Protein AF-A0AAV2YYG0-F1 (afdb_monomer_lite)

Structure (mmCIF, N/CA/C/O backbone):
data_AF-A0AAV2YYG0-F1
#
_entry.id   AF-A0AAV2YYG0-F1
#
loop_
_atom_site.group_PDB
_atom_site.id
_atom_site.type_symbol
_atom_site.label_atom_id
_atom_site.label_alt_id
_atom_site.label_comp_id
_atom_site.label_asym_id
_atom_site.label_entity_id
_atom_site.label_seq_id
_atom_site.pdbx_PDB_ins_code
_atom_site.Cartn_x
_atom_site.Cartn_y
_atom_site.Cartn_z
_atom_site.occupancy
_atom_site.B_iso_or_equiv
_atom_site.auth_seq_id
_atom_site.auth_comp_id
_atom_site.auth_asym_id
_atom_site.auth_atom_id
_atom_site.pdbx_PDB_model_num
ATOM 1 N N . MET A 1 1 ? -4.141 29.977 10.632 1.00 43.47 1 MET A N 1
ATOM 2 C CA . MET A 1 1 ? -4.059 28.911 9.606 1.00 43.47 1 MET A CA 1
ATOM 3 C C . MET A 1 1 ? -2.610 28.453 9.453 1.00 43.47 1 MET A C 1
ATOM 5 O O . MET A 1 1 ? -1.896 28.924 8.577 1.00 43.47 1 MET A O 1
ATOM 9 N N . GLY A 1 2 ? -2.137 27.588 10.354 1.00 48.22 2 GLY A N 1
ATOM 10 C CA . GLY A 1 2 ? -0.777 27.047 10.293 1.00 48.22 2 GLY A CA 1
ATOM 11 C C . GLY A 1 2 ? -0.731 25.878 9.317 1.00 48.22 2 GLY A C 1
ATOM 12 O O . GLY A 1 2 ? -1.416 24.880 9.524 1.00 48.22 2 GLY A O 1
ATOM 13 N N . ARG A 1 3 ? 0.035 26.005 8.230 1.00 55.78 3 ARG A N 1
ATOM 14 C CA . ARG A 1 3 ? 0.268 24.917 7.268 1.00 55.78 3 ARG A CA 1
ATOM 15 C C . ARG A 1 3 ? 1.076 23.833 7.979 1.00 55.78 3 ARG A C 1
ATOM 17 O O . ARG A 1 3 ? 2.297 23.921 8.055 1.00 55.78 3 ARG A O 1
ATOM 24 N N . GLY A 1 4 ? 0.350 22.864 8.538 1.00 51.72 4 GLY A N 1
ATOM 25 C CA . GLY A 1 4 ? 0.880 21.718 9.264 1.00 51.72 4 GLY A CA 1
ATOM 26 C C . GLY A 1 4 ? 2.037 21.062 8.523 1.00 51.72 4 GLY A C 1
ATOM 27 O O . GLY A 1 4 ? 2.060 21.004 7.289 1.00 51.72 4 GLY A O 1
ATOM 28 N N . ARG A 1 5 ? 3.013 20.608 9.310 1.00 52.47 5 ARG A N 1
ATOM 29 C CA . ARG A 1 5 ? 4.212 19.905 8.864 1.00 52.47 5 ARG A CA 1
ATOM 30 C C . ARG A 1 5 ? 3.794 18.783 7.915 1.00 52.47 5 ARG A C 1
ATOM 32 O O . ARG A 1 5 ? 3.252 17.772 8.345 1.00 52.47 5 ARG A O 1
ATOM 39 N N . ARG A 1 6 ? 3.993 18.996 6.609 1.00 52.72 6 ARG A N 1
ATOM 40 C CA . ARG A 1 6 ? 3.787 17.954 5.604 1.00 52.72 6 ARG A CA 1
ATOM 41 C C . ARG A 1 6 ? 4.731 16.827 5.985 1.00 52.72 6 ARG A C 1
ATOM 43 O O . ARG A 1 6 ? 5.940 17.045 6.002 1.00 52.72 6 ARG A O 1
ATOM 50 N N . HIS A 1 7 ? 4.184 15.673 6.351 1.00 56.59 7 HIS A N 1
ATOM 51 C CA . HIS A 1 7 ? 4.990 14.477 6.506 1.00 56.59 7 HIS A CA 1
ATOM 52 C C . HIS A 1 7 ? 5.663 14.268 5.147 1.00 56.59 7 HIS A C 1
ATOM 54 O O . HIS A 1 7 ? 4.989 14.047 4.140 1.00 56.59 7 HIS A O 1
ATOM 60 N N . ILE A 1 8 ? 6.978 14.479 5.081 1.00 55.53 8 ILE A N 1
ATOM 61 C CA . ILE A 1 8 ? 7.771 14.117 3.910 1.00 55.53 8 ILE A CA 1
ATOM 62 C C . ILE A 1 8 ? 7.886 12.604 4.017 1.00 55.53 8 ILE A C 1
ATOM 64 O O . ILE A 1 8 ? 8.856 12.085 4.558 1.00 55.53 8 ILE A O 1
ATOM 68 N N . THR A 1 9 ? 6.817 11.907 3.636 1.00 61.50 9 THR A N 1
ATOM 69 C CA . THR A 1 9 ? 6.763 10.452 3.671 1.00 61.50 9 THR A CA 1
ATOM 70 C C . THR A 1 9 ? 7.738 9.977 2.614 1.00 61.50 9 THR A C 1
ATOM 72 O O . THR A 1 9 ? 7.473 10.087 1.414 1.00 61.50 9 THR A O 1
ATOM 75 N N . LYS A 1 10 ? 8.921 9.534 3.045 1.00 70.38 10 LYS A N 1
ATOM 76 C CA . LYS A 1 10 ? 9.876 8.938 2.118 1.00 70.38 10 LYS A CA 1
ATOM 77 C C . LYS A 1 10 ? 9.233 7.661 1.569 1.00 70.38 10 LYS A C 1
ATOM 79 O O . LYS A 1 10 ? 8.443 7.029 2.271 1.00 70.38 10 LYS A O 1
ATOM 84 N N . PRO A 1 11 ? 9.579 7.224 0.350 1.00 68.69 11 PRO A N 1
ATOM 85 C CA . PRO A 1 11 ? 9.052 5.972 -0.202 1.00 68.69 11 PRO A CA 1
ATOM 86 C C . PRO A 1 11 ? 9.303 4.767 0.726 1.00 68.69 11 PRO A C 1
ATOM 88 O O . PRO A 1 11 ? 8.479 3.863 0.808 1.00 68.69 11 PR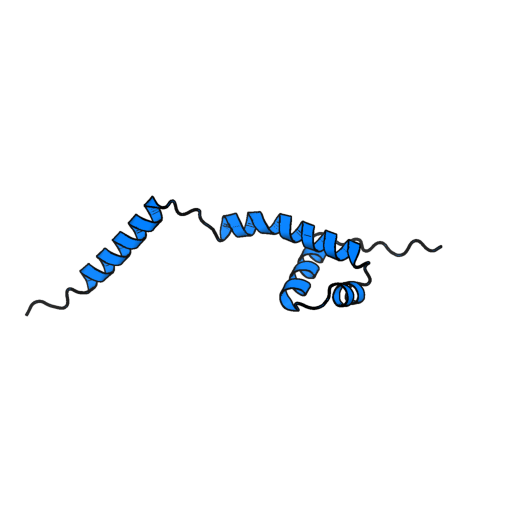O A O 1
ATOM 91 N N . LYS A 1 12 ? 10.389 4.799 1.511 1.00 78.25 12 LYS A N 1
ATOM 92 C CA . LYS A 1 12 ? 10.670 3.810 2.562 1.00 78.25 12 LYS A CA 1
ATOM 93 C C . LYS A 1 12 ? 9.628 3.811 3.689 1.00 78.25 12 LYS A C 1
ATOM 95 O O . LYS A 1 12 ? 9.234 2.748 4.154 1.00 78.25 12 LYS A O 1
ATOM 100 N N . ASP A 1 13 ? 9.175 4.987 4.106 1.00 82.56 13 ASP A N 1
ATOM 101 C CA . ASP A 1 13 ? 8.162 5.119 5.154 1.00 82.56 13 ASP A CA 1
ATOM 102 C C . ASP A 1 13 ? 6.810 4.628 4.631 1.00 82.56 13 ASP A C 1
ATOM 104 O O . ASP A 1 13 ? 6.109 3.905 5.329 1.00 82.56 13 ASP A O 1
ATOM 108 N N . ALA A 1 14 ? 6.488 4.920 3.366 1.00 83.75 14 ALA A N 1
ATOM 109 C CA . ALA A 1 14 ? 5.271 4.430 2.725 1.00 83.75 14 ALA A CA 1
ATOM 110 C C . ALA A 1 14 ? 5.206 2.896 2.654 1.00 83.75 14 ALA A C 1
ATOM 112 O O . ALA A 1 14 ? 4.148 2.304 2.868 1.00 83.75 14 ALA A O 1
ATOM 113 N N . PHE A 1 15 ? 6.350 2.248 2.428 1.00 82.81 15 PHE A N 1
ATOM 114 C CA . PHE A 1 15 ? 6.444 0.795 2.481 1.00 82.81 15 PHE A CA 1
ATOM 115 C C . PHE A 1 15 ? 6.184 0.243 3.887 1.00 82.81 15 PHE A C 1
ATOM 117 O O . PHE A 1 15 ? 5.396 -0.684 4.047 1.00 82.81 15 PHE A O 1
ATOM 124 N N . LEU A 1 16 ? 6.793 0.833 4.920 1.00 83.81 16 LEU A N 1
ATOM 125 C CA . LEU A 1 16 ? 6.576 0.416 6.311 1.00 83.81 16 LEU A CA 1
ATOM 126 C C . LEU A 1 16 ? 5.123 0.615 6.754 1.00 83.81 16 LEU A C 1
ATOM 128 O O . LEU A 1 16 ? 4.568 -0.223 7.465 1.00 83.81 16 LEU A O 1
ATOM 132 N N . MET A 1 17 ? 4.495 1.697 6.302 1.00 84.69 17 MET A N 1
ATOM 133 C CA . MET A 1 17 ? 3.077 1.956 6.523 1.00 84.69 17 MET A CA 1
ATOM 134 C C . MET A 1 17 ? 2.206 0.866 5.893 1.00 84.69 17 MET A C 1
ATOM 136 O O . MET A 1 17 ? 1.362 0.302 6.583 1.00 84.69 17 MET A O 1
ATOM 140 N N . MET A 1 18 ? 2.460 0.503 4.631 1.00 86.69 18 MET A N 1
ATOM 141 C CA . MET A 1 18 ? 1.759 -0.594 3.952 1.00 86.69 18 MET A CA 1
ATOM 142 C C . MET A 1 18 ? 1.957 -1.939 4.673 1.00 86.69 18 MET A C 1
ATOM 144 O O . MET A 1 18 ? 0.984 -2.647 4.926 1.00 86.69 18 MET A O 1
ATOM 148 N N . LEU A 1 19 ? 3.183 -2.255 5.102 1.00 84.25 19 LEU A N 1
ATOM 149 C CA . LEU A 1 19 ? 3.466 -3.467 5.880 1.00 84.25 19 LEU A CA 1
ATOM 150 C C . LEU A 1 19 ? 2.735 -3.495 7.228 1.00 84.25 19 LEU A C 1
ATOM 152 O O . LEU A 1 19 ? 2.300 -4.555 7.669 1.00 84.25 19 LEU A O 1
ATOM 156 N N . THR A 1 20 ? 2.592 -2.344 7.885 1.00 84.12 20 THR A N 1
ATOM 157 C CA . THR A 1 20 ? 1.886 -2.244 9.171 1.00 84.12 20 THR A CA 1
ATOM 158 C C . THR A 1 20 ? 0.396 -2.535 9.002 1.00 84.12 20 THR A C 1
ATOM 160 O O . THR A 1 20 ? -0.159 -3.283 9.805 1.00 84.12 20 THR A O 1
ATOM 163 N N . VAL A 1 21 ? -0.222 -2.027 7.927 1.00 85.19 21 VAL A N 1
ATOM 164 C CA . VAL A 1 21 ? -1.622 -2.334 7.572 1.00 85.19 21 VAL A CA 1
ATOM 165 C C . VAL A 1 21 ? -1.800 -3.824 7.309 1.00 85.19 21 VAL A C 1
ATOM 167 O O . VAL A 1 21 ? -2.690 -4.448 7.882 1.00 85.19 21 VAL A O 1
ATOM 170 N N . LEU A 1 22 ? -0.920 -4.416 6.496 1.00 82.00 22 LEU A N 1
ATOM 171 C CA . LEU A 1 22 ? -0.977 -5.847 6.183 1.00 82.00 22 LEU A CA 1
ATOM 172 C C . LEU A 1 22 ? -0.769 -6.730 7.418 1.00 82.00 22 LEU A C 1
ATOM 174 O O . LEU A 1 22 ? -1.349 -7.808 7.508 1.00 82.00 22 LEU A O 1
ATOM 178 N N . LYS A 1 23 ? 0.059 -6.294 8.372 1.00 85.69 23 LYS A N 1
ATOM 179 C CA . LYS A 1 23 ? 0.340 -7.061 9.588 1.00 85.69 23 LYS A CA 1
ATOM 180 C C . LYS A 1 23 ? -0.811 -7.010 10.595 1.00 85.69 23 LYS A C 1
ATOM 182 O O . LYS A 1 23 ? -1.062 -8.013 11.256 1.00 85.69 23 LYS A O 1
ATOM 187 N N . HIS A 1 24 ? -1.454 -5.854 10.758 1.00 77.50 24 HIS A N 1
ATOM 188 C CA . HIS A 1 24 ? -2.400 -5.624 11.852 1.00 77.50 24 HIS A CA 1
ATOM 189 C C . HIS A 1 24 ? -3.878 -5.592 11.441 1.00 77.50 24 HIS A C 1
ATOM 191 O O . HIS A 1 24 ? -4.703 -5.612 12.345 1.00 77.50 24 HIS A O 1
ATOM 197 N N . TYR A 1 25 ? -4.216 -5.617 10.141 1.00 70.50 25 TYR A N 1
ATOM 198 C CA . TYR A 1 25 ? -5.593 -5.683 9.604 1.00 70.50 25 TYR A CA 1
ATOM 199 C C . TYR A 1 25 ? -6.631 -4.914 10.448 1.00 70.50 25 TYR A C 1
ATOM 201 O O . TYR A 1 25 ? -7.718 -5.400 10.758 1.00 70.50 25 TYR A O 1
ATOM 209 N N . ASP A 1 26 ? -6.265 -3.697 10.840 1.00 78.31 26 ASP A N 1
ATOM 210 C CA . ASP A 1 26 ? -7.090 -2.796 11.633 1.00 78.31 26 ASP A CA 1
ATOM 211 C C . ASP A 1 26 ? -7.789 -1.782 10.710 1.00 78.31 26 ASP A C 1
ATOM 213 O O . ASP A 1 26 ? -7.529 -1.702 9.505 1.00 78.31 26 ASP A O 1
ATOM 217 N N . THR A 1 27 ? -8.698 -0.977 11.262 1.00 81.94 27 THR A N 1
ATOM 218 C CA . THR A 1 27 ? -9.374 0.061 10.479 1.00 81.94 27 THR A CA 1
ATOM 219 C C . THR A 1 27 ? -8.386 1.109 9.968 1.00 81.94 27 THR A C 1
ATOM 221 O O . THR A 1 27 ? -7.459 1.535 10.664 1.00 81.94 27 THR A O 1
ATOM 224 N N . TRP A 1 28 ? -8.626 1.592 8.747 1.00 80.12 28 TRP A N 1
ATOM 225 C CA . TRP A 1 28 ? -7.824 2.649 8.127 1.00 80.12 28 TRP A CA 1
ATOM 226 C C . TRP A 1 28 ? -7.724 3.905 9.000 1.00 80.12 28 TRP A C 1
ATOM 228 O O . TRP A 1 28 ? -6.691 4.565 9.000 1.00 80.12 28 TRP A O 1
ATOM 238 N N . GLU A 1 29 ? -8.771 4.223 9.765 1.00 79.38 29 GLU A N 1
ATOM 239 C CA . GLU A 1 29 ? -8.814 5.366 10.683 1.00 79.38 29 GLU A CA 1
ATOM 240 C C . GLU A 1 29 ? -7.872 5.211 11.882 1.00 79.38 29 GLU A C 1
ATOM 242 O O . GLU A 1 29 ? -7.249 6.192 12.294 1.00 79.38 29 GLU A O 1
ATOM 247 N N . LYS A 1 30 ? -7.717 3.991 12.411 1.00 83.38 30 LYS A N 1
ATOM 248 C CA . LYS A 1 30 ? -6.789 3.701 13.511 1.00 83.38 30 LYS A CA 1
ATOM 249 C C . LYS A 1 30 ? -5.350 3.901 13.045 1.00 83.38 30 LYS A C 1
ATOM 251 O O . LYS A 1 30 ? -4.618 4.695 13.626 1.00 83.38 30 LYS A O 1
ATOM 256 N N . HIS A 1 31 ? -5.002 3.312 11.902 1.00 79.38 31 HIS A N 1
ATOM 257 C CA . HIS A 1 31 ? -3.692 3.514 11.287 1.00 79.38 31 HIS A CA 1
ATOM 258 C C . HIS A 1 31 ? -3.448 4.974 10.876 1.00 79.38 31 HIS A C 1
ATOM 260 O O . HIS A 1 31 ? -2.371 5.516 11.110 1.00 79.38 31 HIS A O 1
ATOM 266 N N . ALA A 1 32 ? -4.441 5.658 10.307 1.00 81.12 32 ALA A N 1
ATOM 267 C CA . ALA A 1 32 ? -4.319 7.072 9.959 1.00 81.12 32 ALA A CA 1
ATOM 268 C C . ALA A 1 32 ? -4.086 7.956 11.197 1.00 81.12 32 ALA A C 1
ATOM 270 O O . ALA A 1 32 ? -3.300 8.905 11.123 1.00 81.12 32 ALA A O 1
ATOM 271 N N . SER A 1 33 ? -4.707 7.613 12.330 1.00 82.00 33 SER A N 1
ATOM 272 C CA . SER A 1 33 ? -4.491 8.278 13.620 1.00 82.00 33 SER A CA 1
ATOM 273 C C . SER A 1 33 ? -3.073 8.048 14.144 1.00 82.00 33 SER A C 1
ATOM 275 O O . SER A 1 33 ? -2.401 9.020 14.493 1.00 82.00 33 SER A O 1
ATOM 277 N N . ASP A 1 34 ? -2.573 6.808 14.098 1.00 80.25 34 ASP A N 1
ATOM 278 C CA . ASP A 1 34 ? -1.205 6.459 14.518 1.00 80.25 34 ASP A CA 1
ATOM 279 C C . ASP A 1 34 ? -0.144 7.236 13.724 1.00 80.25 34 ASP A C 1
ATOM 281 O O . ASP A 1 34 ? 0.857 7.707 14.265 1.00 80.25 34 ASP A O 1
ATOM 285 N N . PHE A 1 35 ? -0.388 7.429 12.427 1.00 76.50 35 PHE A N 1
ATOM 286 C CA . PHE A 1 35 ? 0.509 8.162 11.540 1.00 76.50 35 PHE A CA 1
ATOM 287 C C . PHE A 1 35 ? 0.208 9.665 11.452 1.00 76.50 35 PHE A C 1
ATOM 289 O O . PHE A 1 35 ? 0.883 10.379 10.705 1.00 76.50 35 PHE A O 1
ATOM 296 N N . SER A 1 36 ? -0.784 10.165 12.199 1.00 80.56 36 SER A N 1
ATOM 297 C CA . SER A 1 36 ? -1.240 11.563 12.148 1.00 80.56 36 SER A CA 1
ATOM 298 C C . SER A 1 36 ? -1.503 12.060 10.713 1.00 80.56 36 SER A C 1
ATOM 300 O O . SER A 1 36 ? -1.195 13.203 10.358 1.00 80.56 36 SER A O 1
ATOM 302 N N . MET A 1 37 ? -2.053 11.194 9.856 1.00 78.62 37 MET A N 1
ATOM 303 C CA . MET A 1 37 ? -2.400 11.497 8.465 1.00 78.62 37 MET A CA 1
ATOM 304 C C . MET A 1 37 ? -3.911 11.495 8.266 1.00 78.62 37 MET A C 1
ATOM 306 O O . MET A 1 37 ? -4.667 10.907 9.030 1.00 78.62 37 MET A O 1
ATOM 310 N N . ARG A 1 38 ? -4.375 12.132 7.186 1.00 83.00 38 ARG A N 1
ATOM 311 C CA . ARG A 1 38 ? -5.767 11.946 6.761 1.00 83.00 38 ARG A CA 1
ATOM 312 C C . ARG A 1 38 ? -5.938 10.534 6.215 1.00 83.00 38 ARG A C 1
ATOM 314 O O . ARG A 1 38 ? -5.140 10.121 5.371 1.00 83.00 38 ARG A O 1
ATOM 321 N N . THR A 1 39 ? -7.024 9.870 6.598 1.00 83.50 39 THR A N 1
ATOM 322 C CA . THR A 1 39 ? -7.393 8.525 6.129 1.00 83.50 39 THR A CA 1
ATOM 323 C C . THR A 1 39 ? -7.353 8.418 4.605 1.00 83.50 39 THR A C 1
ATOM 325 O O . THR A 1 39 ? -6.702 7.532 4.064 1.00 83.50 39 THR A O 1
ATOM 328 N N . SER A 1 40 ? -7.908 9.407 3.896 1.00 83.31 40 SER A N 1
ATOM 329 C CA . SER A 1 40 ? -7.923 9.431 2.425 1.00 83.31 40 SER A CA 1
ATOM 330 C C . SER A 1 40 ? -6.543 9.576 1.773 1.00 83.31 40 SER A C 1
ATOM 332 O O . SER A 1 40 ? -6.340 9.143 0.640 1.00 83.31 40 SER A O 1
ATOM 334 N N . THR A 1 41 ? -5.575 10.195 2.453 1.00 82.94 41 THR A N 1
ATOM 335 C CA . THR A 1 41 ? -4.189 10.268 1.966 1.00 82.94 41 THR A CA 1
ATOM 336 C C . THR A 1 41 ? -3.465 8.951 2.221 1.00 82.94 41 THR A C 1
ATOM 338 O O . THR A 1 41 ? -2.698 8.506 1.371 1.00 82.94 41 THR A O 1
ATOM 341 N N . PHE A 1 42 ? -3.714 8.342 3.380 1.00 82.62 42 PHE A N 1
ATOM 342 C CA . PHE A 1 42 ? -3.115 7.077 3.784 1.00 82.62 42 PHE A CA 1
ATOM 343 C C . PHE A 1 42 ? -3.544 5.934 2.861 1.00 82.62 42 PHE A C 1
ATOM 345 O O . PHE A 1 42 ? -2.692 5.235 2.322 1.00 82.62 42 PHE A O 1
ATOM 352 N N . GLU A 1 43 ? -4.840 5.828 2.576 1.00 86.12 43 GLU A N 1
ATOM 353 C CA . GLU A 1 43 ? -5.389 4.844 1.642 1.00 86.12 43 GLU A CA 1
ATOM 354 C C . GLU A 1 43 ? -4.764 4.975 0.245 1.00 86.12 43 GLU A C 1
ATOM 356 O O . GLU A 1 43 ? -4.253 4.004 -0.306 1.00 86.12 43 GLU A O 1
ATOM 361 N N . LYS A 1 44 ? -4.689 6.199 -0.300 1.00 88.00 44 LYS A N 1
ATOM 362 C CA . LYS A 1 44 ? -4.042 6.455 -1.601 1.00 88.00 44 LYS A CA 1
ATOM 363 C C . LYS A 1 44 ? -2.561 6.092 -1.615 1.00 88.00 44 LYS A C 1
ATOM 365 O O . LYS A 1 44 ? -2.032 5.715 -2.657 1.00 88.00 44 LYS A O 1
ATOM 370 N N . LEU A 1 45 ? -1.872 6.284 -0.495 1.00 87.75 45 LEU A N 1
ATOM 371 C CA . LEU A 1 45 ? -0.451 5.991 -0.368 1.00 87.75 45 LEU A CA 1
ATOM 372 C C . LEU A 1 45 ? -0.207 4.481 -0.290 1.00 87.75 45 LEU A C 1
ATOM 374 O O . LEU A 1 45 ? 0.672 3.981 -0.990 1.00 87.75 45 LEU A O 1
ATOM 378 N N . VAL A 1 46 ? -1.009 3.761 0.495 1.00 86.81 46 VAL A N 1
ATOM 379 C CA . VAL A 1 46 ? -0.943 2.299 0.593 1.00 86.81 46 VAL A CA 1
ATOM 380 C C . VAL A 1 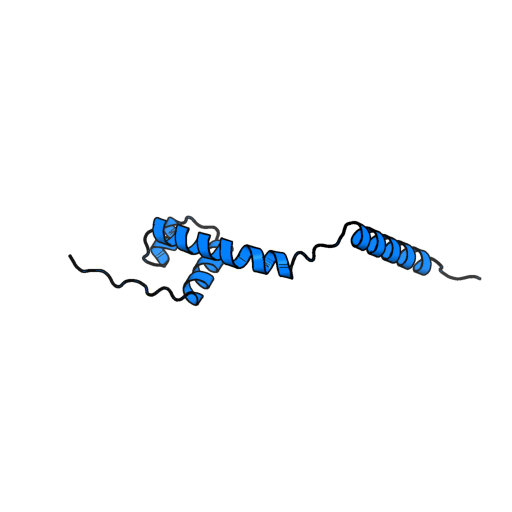46 ? -1.350 1.650 -0.730 1.00 86.81 46 VAL A C 1
ATOM 382 O O . VAL A 1 46 ? -0.622 0.784 -1.203 1.00 86.81 46 VAL A O 1
ATOM 385 N N . GLY A 1 47 ? -2.418 2.125 -1.380 1.00 88.88 47 GLY A N 1
ATOM 386 C CA . GLY A 1 47 ? -2.848 1.643 -2.698 1.00 88.88 47 GLY A CA 1
ATOM 387 C C . GLY A 1 47 ? -1.743 1.756 -3.750 1.00 88.88 47 GLY A C 1
ATOM 388 O O . GLY A 1 47 ? -1.359 0.758 -4.344 1.00 88.88 47 GLY A O 1
ATOM 389 N N . LYS A 1 48 ? -1.107 2.930 -3.871 1.00 88.56 48 LYS A N 1
ATOM 390 C CA . LYS A 1 48 ? 0.044 3.110 -4.777 1.00 88.56 48 LYS A CA 1
ATOM 391 C C . LYS A 1 48 ? 1.216 2.184 -4.464 1.00 88.56 48 LYS A C 1
ATOM 393 O O . LYS A 1 48 ? 1.956 1.807 -5.369 1.00 88.56 48 LYS A O 1
ATOM 398 N N . MET A 1 49 ? 1.434 1.866 -3.188 1.00 87.38 49 MET A N 1
ATOM 399 C CA . MET A 1 49 ? 2.501 0.949 -2.800 1.00 87.38 49 MET A CA 1
ATOM 400 C C . MET A 1 49 ? 2.151 -0.498 -3.160 1.00 87.38 49 MET A C 1
ATOM 402 O O . MET A 1 49 ? 3.040 -1.243 -3.559 1.00 87.38 49 MET A O 1
ATOM 406 N N . ILE A 1 50 ? 0.878 -0.885 -3.055 1.00 86.81 50 ILE A N 1
ATOM 407 C CA . ILE A 1 50 ? 0.392 -2.193 -3.506 1.00 86.81 50 ILE A CA 1
ATOM 408 C C . ILE A 1 50 ? 0.558 -2.310 -5.023 1.00 86.81 50 ILE A C 1
ATOM 410 O O . ILE A 1 50 ? 1.213 -3.252 -5.457 1.00 86.81 50 ILE A O 1
ATOM 414 N N . ASP A 1 51 ? 0.111 -1.317 -5.797 1.00 88.19 51 ASP A N 1
ATOM 415 C CA . ASP A 1 51 ? 0.264 -1.294 -7.263 1.00 88.19 51 ASP A CA 1
ATOM 416 C C . ASP A 1 51 ? 1.738 -1.401 -7.697 1.00 88.19 51 ASP A C 1
ATOM 418 O O . ASP A 1 51 ? 2.068 -1.993 -8.722 1.00 88.19 51 ASP A O 1
ATOM 422 N N . PHE A 1 52 ? 2.657 -0.823 -6.915 1.00 87.25 52 PHE A N 1
ATOM 423 C CA . PHE A 1 52 ? 4.093 -0.904 -7.184 1.00 87.25 52 PHE A CA 1
ATOM 424 C C . PHE A 1 52 ? 4.689 -2.275 -6.833 1.00 87.25 52 PHE A C 1
ATOM 426 O O . PHE A 1 52 ? 5.579 -2.770 -7.525 1.00 87.25 52 PHE A O 1
ATOM 433 N N . VAL A 1 53 ? 4.232 -2.883 -5.738 1.00 85.19 53 VAL A N 1
ATOM 434 C CA . VAL A 1 53 ? 4.771 -4.150 -5.226 1.00 85.19 53 VAL A CA 1
ATOM 435 C C . VAL A 1 53 ? 4.159 -5.360 -5.937 1.00 85.19 53 VAL A C 1
ATOM 437 O O . VAL A 1 53 ? 4.850 -6.364 -6.103 1.00 85.19 53 VAL A O 1
ATOM 440 N N . GLU A 1 54 ? 2.918 -5.263 -6.413 1.00 83.50 54 GLU A N 1
ATOM 441 C CA . GLU A 1 54 ? 2.213 -6.306 -7.166 1.00 83.50 54 GLU A CA 1
ATOM 442 C C . GLU A 1 54 ? 3.042 -6.887 -8.327 1.00 83.50 54 GLU A C 1
ATOM 444 O O . GLU A 1 54 ? 3.294 -8.094 -8.306 1.00 83.50 54 GLU A O 1
ATOM 449 N N . PRO A 1 55 ? 3.557 -6.101 -9.296 1.00 82.94 55 PRO A N 1
ATOM 450 C CA . PRO A 1 55 ? 4.316 -6.655 -10.418 1.00 82.94 55 PRO A CA 1
ATOM 451 C C . PRO A 1 55 ? 5.653 -7.271 -9.987 1.00 82.94 55 PRO A C 1
ATOM 453 O O . PRO A 1 55 ? 6.126 -8.223 -10.609 1.00 82.94 55 PRO A O 1
ATOM 456 N N . ILE A 1 56 ? 6.262 -6.760 -8.912 1.00 81.38 56 ILE A N 1
ATOM 457 C CA . ILE A 1 56 ? 7.525 -7.281 -8.372 1.00 81.38 56 ILE A CA 1
ATOM 458 C C . ILE A 1 56 ? 7.283 -8.658 -7.749 1.00 81.38 56 ILE A C 1
ATOM 460 O O . ILE A 1 56 ? 7.995 -9.615 -8.058 1.00 81.38 56 ILE A O 1
ATOM 464 N N . LEU A 1 57 ? 6.251 -8.778 -6.910 1.00 74.50 57 LEU A N 1
ATOM 465 C CA . LEU A 1 57 ? 5.861 -10.055 -6.317 1.00 74.50 57 LEU A CA 1
ATOM 466 C C . LEU A 1 57 ? 5.406 -11.047 -7.386 1.00 74.50 57 LEU A C 1
ATOM 468 O O . LEU A 1 57 ? 5.814 -12.204 -7.341 1.00 74.50 57 LEU A O 1
ATOM 472 N N . PHE A 1 58 ? 4.631 -10.609 -8.377 1.00 75.00 58 PHE A N 1
ATOM 473 C CA . PHE A 1 58 ? 4.181 -11.478 -9.461 1.00 75.00 58 PHE A CA 1
ATOM 474 C C . PHE A 1 58 ? 5.370 -12.013 -10.268 1.00 75.00 58 PHE A C 1
ATOM 476 O O . PHE A 1 58 ? 5.473 -13.213 -10.478 1.00 75.00 58 PHE A O 1
ATOM 483 N N . SER A 1 59 ? 6.329 -11.160 -10.630 1.00 72.00 59 SER A N 1
ATOM 484 C CA . SER A 1 59 ? 7.527 -11.570 -11.375 1.00 72.00 59 SER A CA 1
ATOM 485 C C . SER A 1 59 ? 8.415 -12.558 -10.601 1.00 72.00 59 SER A C 1
ATOM 487 O O . SER A 1 59 ? 8.931 -13.523 -11.169 1.00 72.00 59 SER A O 1
ATOM 489 N N . HIS A 1 60 ? 8.588 -12.357 -9.290 1.00 71.25 60 HIS A N 1
ATOM 490 C CA . HIS A 1 60 ? 9.463 -13.206 -8.475 1.00 71.25 60 HIS A CA 1
ATOM 491 C C . HIS A 1 60 ? 8.793 -14.488 -7.966 1.00 71.25 60 HIS A C 1
ATOM 493 O O . HIS A 1 60 ? 9.439 -15.540 -7.917 1.00 71.25 60 HIS A O 1
ATOM 499 N N . SER A 1 61 ? 7.527 -14.416 -7.558 1.00 59.75 61 SER A N 1
ATOM 500 C CA . SER A 1 61 ? 6.793 -15.539 -6.966 1.00 59.75 61 SER A CA 1
ATOM 501 C C . SER A 1 61 ? 6.068 -16.373 -8.015 1.00 59.75 61 SER A C 1
ATOM 503 O O . SER A 1 61 ? 5.985 -17.594 -7.873 1.00 59.75 61 SER A O 1
ATOM 505 N N . ILE A 1 62 ? 5.588 -15.745 -9.088 1.00 64.25 62 ILE A N 1
ATOM 506 C CA . ILE A 1 62 ? 4.910 -16.421 -10.188 1.00 64.25 62 ILE A CA 1
ATOM 507 C C . ILE A 1 62 ? 5.887 -16.451 -11.355 1.00 64.25 62 ILE A C 1
ATOM 509 O O . ILE A 1 62 ? 5.864 -15.619 -12.256 1.00 64.25 62 ILE A O 1
ATOM 513 N N . ARG A 1 63 ? 6.752 -17.473 -11.367 1.00 59.28 63 ARG A N 1
ATOM 514 C CA . ARG A 1 63 ? 7.329 -17.899 -12.645 1.00 59.28 63 ARG A CA 1
ATOM 515 C C . ARG A 1 63 ? 6.136 -18.331 -13.493 1.00 59.28 63 ARG A C 1
ATOM 517 O O . ARG A 1 63 ? 5.438 -19.248 -13.050 1.00 59.28 63 ARG A O 1
ATOM 524 N N . PRO A 1 64 ? 5.858 -17.708 -14.649 1.00 58.59 64 PRO A N 1
ATOM 525 C CA . PRO A 1 64 ? 4.859 -18.237 -15.555 1.00 58.59 64 PRO A CA 1
ATOM 526 C C . PRO A 1 64 ? 5.394 -19.582 -16.035 1.00 58.59 64 PRO A C 1
ATOM 528 O O . PRO A 1 64 ? 6.210 -19.652 -16.947 1.00 58.59 64 PRO A O 1
ATOM 531 N N . VAL A 1 65 ? 5.017 -20.657 -15.347 1.00 54.94 65 VAL A N 1
ATOM 532 C CA . VAL A 1 65 ? 5.320 -21.995 -15.818 1.00 54.94 65 VAL A CA 1
ATOM 533 C C . VAL A 1 65 ? 4.353 -22.209 -16.959 1.00 54.94 65 VAL A C 1
ATOM 535 O O . VAL A 1 65 ? 3.135 -22.215 -16.769 1.00 54.94 65 VAL A O 1
ATOM 538 N N . THR A 1 66 ? 4.888 -22.322 -18.163 1.00 63.38 66 THR A N 1
ATOM 539 C CA . THR A 1 66 ? 4.070 -22.681 -19.313 1.00 63.38 66 THR A CA 1
ATOM 540 C C . THR A 1 66 ? 3.398 -24.019 -18.980 1.00 63.38 66 THR A C 1
ATOM 542 O O . THR A 1 66 ? 4.052 -24.892 -18.410 1.00 63.38 66 THR A O 1
ATOM 545 N N . ILE A 1 67 ? 2.121 -24.234 -19.330 1.00 65.19 67 ILE A N 1
ATOM 546 C CA . ILE A 1 67 ? 1.410 -25.505 -19.032 1.00 65.19 67 ILE A CA 1
ATOM 547 C C . ILE A 1 67 ? 2.243 -26.733 -19.466 1.00 65.19 67 ILE A C 1
ATOM 549 O O . ILE A 1 67 ? 2.221 -27.779 -18.817 1.00 65.19 67 ILE A O 1
ATOM 553 N N . LYS A 1 68 ? 3.039 -26.575 -20.535 1.00 61.62 68 LYS A N 1
ATOM 554 C CA . LYS A 1 68 ? 4.021 -27.556 -21.019 1.00 61.62 68 LYS A CA 1
ATOM 555 C C . LYS A 1 68 ? 5.098 -27.893 -19.976 1.00 61.62 68 LYS A C 1
ATOM 557 O O . LYS A 1 68 ? 5.264 -29.054 -19.634 1.00 61.62 68 LYS A O 1
ATOM 562 N N . GLU A 1 69 ? 5.744 -26.892 -19.387 1.00 63.31 69 GLU A N 1
ATOM 563 C CA . GLU A 1 69 ? 6.789 -27.072 -18.369 1.00 63.31 69 GLU A CA 1
ATOM 564 C C . GLU A 1 69 ? 6.236 -27.627 -17.043 1.00 63.31 69 GLU A C 1
ATOM 566 O O . GLU A 1 69 ? 6.930 -28.356 -16.332 1.00 63.31 69 GLU A O 1
ATOM 571 N N . GLN A 1 70 ? 4.976 -27.323 -16.708 1.00 61.31 70 GLN A N 1
ATOM 572 C CA . GLN A 1 70 ? 4.265 -27.923 -15.571 1.00 61.31 70 GLN A CA 1
ATOM 573 C C . GLN A 1 70 ? 4.027 -29.417 -15.791 1.00 61.31 70 GLN A C 1
ATOM 575 O O . GLN A 1 70 ? 4.317 -30.220 -14.901 1.00 61.31 70 GLN A O 1
ATOM 580 N N . ARG A 1 71 ? 3.540 -29.792 -16.980 1.00 61.22 71 ARG A N 1
ATOM 581 C CA . ARG A 1 71 ? 3.316 -31.193 -17.348 1.00 61.22 71 ARG A CA 1
ATOM 582 C C . ARG A 1 71 ? 4.634 -31.966 -17.379 1.00 61.22 71 ARG A C 1
ATOM 584 O O . ARG A 1 71 ? 4.680 -33.058 -16.824 1.00 61.22 71 ARG A O 1
ATOM 591 N N . ASP A 1 72 ? 5.702 -31.382 -17.913 1.00 60.62 72 ASP A N 1
ATOM 592 C CA . ASP A 1 72 ? 7.014 -32.035 -17.974 1.00 60.62 72 ASP A CA 1
ATOM 593 C C . ASP A 1 72 ? 7.621 -32.231 -16.577 1.00 60.62 72 ASP A C 1
ATOM 595 O O . ASP A 1 72 ? 8.109 -33.314 -16.263 1.00 60.62 72 ASP A O 1
ATOM 599 N N . ARG A 1 73 ? 7.510 -31.250 -15.668 1.00 60.78 73 ARG A N 1
ATOM 600 C CA . ARG A 1 73 ? 7.942 -31.423 -14.266 1.00 60.78 73 ARG A CA 1
ATOM 601 C C . ARG A 1 73 ? 7.098 -32.445 -13.505 1.00 60.78 73 ARG A C 1
ATOM 603 O O . ARG A 1 73 ? 7.640 -33.188 -12.688 1.00 60.78 73 ARG A O 1
ATOM 610 N N . GLN A 1 74 ? 5.793 -32.500 -13.763 1.00 59.16 74 GLN A N 1
ATOM 611 C CA . GLN A 1 74 ? 4.888 -33.468 -13.139 1.00 59.16 74 GLN A CA 1
ATOM 612 C C . GLN A 1 74 ? 5.135 -34.886 -13.672 1.00 59.16 74 GLN A C 1
ATOM 614 O O . GLN A 1 74 ? 5.132 -35.836 -12.893 1.00 59.16 74 GLN A O 1
ATOM 619 N N . MET A 1 75 ? 5.443 -35.026 -14.965 1.00 53.22 75 MET A N 1
ATOM 620 C CA . MET A 1 75 ? 5.866 -36.288 -15.573 1.00 53.22 75 MET A CA 1
ATOM 621 C C . MET A 1 75 ? 7.238 -36.736 -15.071 1.00 53.22 75 MET A C 1
ATOM 623 O O . MET A 1 75 ? 7.373 -37.892 -14.691 1.00 53.22 75 MET A O 1
ATOM 627 N N . VAL A 1 76 ? 8.229 -35.845 -14.973 1.00 58.66 76 VAL A N 1
ATOM 628 C CA . VAL A 1 76 ? 9.547 -36.180 -14.404 1.00 58.66 76 VAL A CA 1
ATOM 629 C C . VAL A 1 76 ? 9.422 -36.556 -12.928 1.00 58.66 76 VAL A C 1
ATOM 631 O O . VAL A 1 76 ? 10.024 -37.537 -12.507 1.00 58.66 76 VAL A O 1
ATOM 634 N N . SER A 1 77 ? 8.609 -35.853 -12.134 1.00 56.16 77 SER A N 1
ATOM 635 C CA . SER A 1 77 ? 8.360 -36.219 -10.733 1.00 56.16 77 SER A CA 1
ATOM 636 C C . SER A 1 77 ? 7.633 -37.564 -10.605 1.00 56.16 77 SER A C 1
ATOM 638 O O . SER A 1 77 ? 8.015 -38.371 -9.758 1.00 56.16 77 SER A O 1
ATOM 640 N N . ALA A 1 78 ? 6.658 -37.846 -11.476 1.00 56.22 78 ALA A N 1
ATOM 641 C CA . ALA A 1 78 ? 5.966 -39.132 -11.527 1.00 56.22 78 ALA A CA 1
ATOM 642 C C . ALA A 1 78 ? 6.878 -40.275 -11.998 1.00 56.22 78 ALA A C 1
ATOM 644 O O . ALA A 1 78 ? 6.787 -41.369 -11.450 1.00 56.22 78 ALA A O 1
ATOM 645 N N . CYS A 1 79 ? 7.773 -40.035 -12.961 1.00 53.62 79 CYS A N 1
ATOM 646 C CA . CYS A 1 79 ? 8.791 -41.002 -13.375 1.00 53.62 79 CYS A CA 1
ATOM 647 C C . CYS A 1 79 ? 9.821 -41.224 -12.265 1.00 53.62 79 CYS A C 1
ATOM 649 O O . CYS A 1 79 ? 10.087 -42.363 -11.922 1.00 53.62 79 CYS A O 1
ATOM 651 N N . THR A 1 80 ? 10.293 -40.170 -11.593 1.00 54.78 80 THR A N 1
ATOM 652 C CA . THR A 1 80 ? 11.268 -40.297 -10.493 1.00 54.78 80 THR A CA 1
ATOM 653 C C . THR A 1 80 ? 10.685 -41.055 -9.290 1.00 54.78 80 THR A C 1
ATOM 655 O O . THR A 1 80 ? 11.401 -41.798 -8.624 1.00 54.78 80 THR A O 1
ATOM 658 N N . LEU A 1 81 ? 9.386 -40.902 -9.002 1.00 53.50 81 LEU A N 1
ATOM 659 C CA . LEU A 1 81 ? 8.673 -41.717 -8.006 1.00 53.50 81 LEU A CA 1
ATOM 660 C C . LEU A 1 81 ? 8.491 -43.166 -8.470 1.00 53.50 81 LEU A C 1
ATOM 662 O O . LEU A 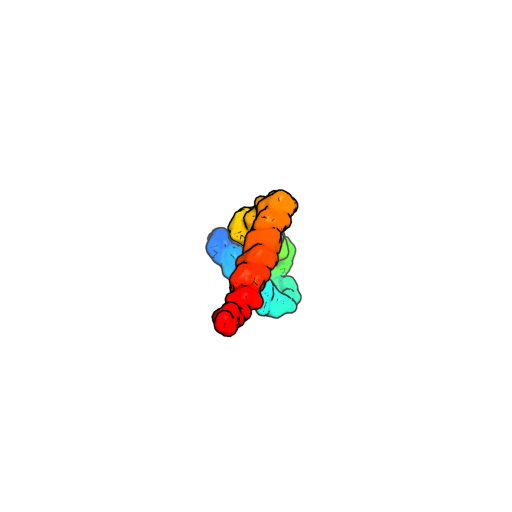1 81 ? 8.632 -44.081 -7.665 1.00 53.50 81 LEU A O 1
ATOM 666 N N . ARG A 1 82 ? 8.221 -43.381 -9.762 1.00 51.69 82 ARG A N 1
ATOM 667 C CA . ARG A 1 82 ? 8.067 -44.717 -10.350 1.00 51.69 82 ARG A CA 1
ATOM 668 C C . ARG A 1 82 ? 9.394 -45.488 -10.379 1.00 51.69 82 ARG A C 1
ATOM 670 O O . ARG A 1 82 ? 9.400 -46.659 -10.023 1.00 51.69 82 ARG A O 1
ATOM 677 N N . ASP A 1 83 ? 10.505 -44.816 -10.671 1.00 49.50 83 ASP A N 1
ATOM 678 C CA . ASP A 1 83 ? 11.855 -45.396 -10.680 1.00 49.50 83 ASP A CA 1
ATOM 679 C C . ASP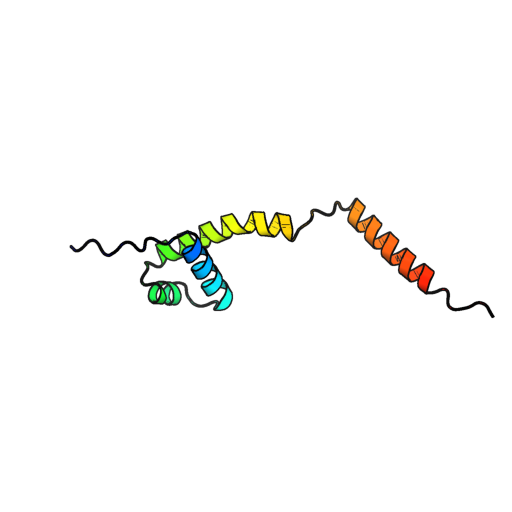 A 1 83 ? 12.405 -45.649 -9.265 1.00 49.50 83 ASP A C 1
ATOM 681 O O . ASP A 1 83 ? 13.173 -46.585 -9.054 1.00 49.50 83 ASP A O 1
ATOM 685 N N . ARG A 1 84 ? 11.980 -44.877 -8.251 1.00 50.72 84 ARG A N 1
ATOM 686 C CA . ARG A 1 84 ? 12.317 -45.156 -6.838 1.00 50.72 84 ARG A CA 1
ATOM 687 C C . ARG A 1 84 ? 11.459 -46.244 -6.186 1.00 50.72 84 ARG A C 1
ATOM 689 O O . ARG A 1 84 ? 11.792 -46.676 -5.085 1.00 50.72 84 ARG A O 1
ATOM 696 N N . CYS A 1 85 ? 10.384 -46.695 -6.833 1.00 48.25 85 CYS A N 1
ATOM 697 C CA . CYS A 1 85 ? 9.571 -47.822 -6.367 1.00 48.25 85 CYS A CA 1
ATOM 698 C C . CYS A 1 85 ? 10.064 -49.191 -6.867 1.00 48.25 85 CYS A C 1
ATOM 700 O O . CYS A 1 85 ? 9.421 -50.197 -6.571 1.00 48.25 85 CYS A O 1
ATOM 702 N N . GLN A 1 86 ? 11.216 -49.274 -7.541 1.00 51.50 86 GLN A N 1
ATOM 703 C CA . GLN A 1 86 ? 11.883 -50.554 -7.782 1.00 51.50 86 GLN A CA 1
ATOM 704 C C . GLN A 1 86 ? 12.735 -50.943 -6.552 1.00 51.50 86 GLN A C 1
ATOM 706 O O . GLN A 1 86 ? 13.957 -50.818 -6.544 1.00 51.50 86 GLN A O 1
ATOM 711 N N . VAL A 1 87 ? 12.076 -51.384 -5.475 1.00 49.09 87 VAL A N 1
ATOM 712 C CA . VAL A 1 87 ? 12.717 -52.098 -4.348 1.00 49.09 87 VAL A CA 1
ATOM 713 C C . VAL A 1 87 ? 12.843 -53.594 -4.728 1.00 49.09 87 VAL A C 1
ATOM 715 O O . VAL A 1 87 ? 12.085 -54.076 -5.569 1.00 49.09 87 VAL A O 1
ATOM 718 N N . PRO A 1 88 ? 13.809 -54.326 -4.151 1.00 46.03 88 PRO A N 1
ATOM 719 C CA . PRO A 1 88 ? 14.929 -54.967 -4.840 1.00 46.03 88 PRO A CA 1
ATOM 720 C C . PRO A 1 88 ? 14.568 -56.289 -5.559 1.00 46.03 88 PRO A C 1
ATOM 722 O O . PRO A 1 88 ? 13.661 -57.018 -5.158 1.00 46.03 88 PRO A O 1
ATOM 725 N N . ALA A 1 89 ? 15.330 -56.659 -6.590 1.00 45.19 89 ALA A N 1
ATOM 726 C CA . ALA A 1 89 ? 15.292 -58.027 -7.108 1.00 45.19 89 ALA A CA 1
ATOM 727 C C . ALA A 1 89 ? 16.013 -58.970 -6.125 1.00 45.19 89 ALA A C 1
ATOM 729 O O . ALA A 1 89 ? 17.138 -58.685 -5.712 1.00 45.19 89 ALA A O 1
ATOM 730 N N . ARG A 1 90 ? 15.309 -60.036 -5.725 1.00 43.97 90 ARG A N 1
ATOM 731 C CA . ARG A 1 90 ? 15.821 -61.2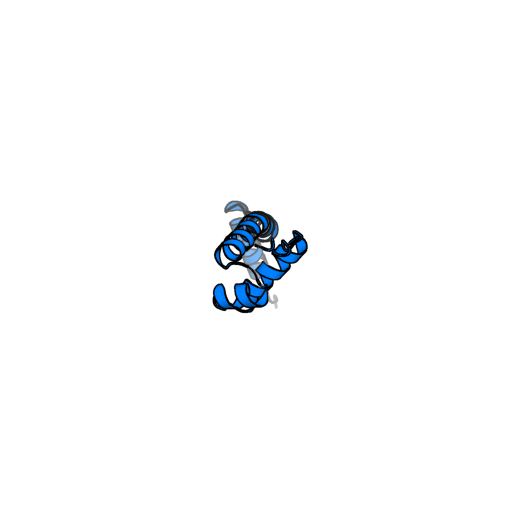13 -5.005 1.00 43.97 90 ARG A CA 1
ATOM 732 C C . ARG A 1 90 ? 16.946 -61.907 -5.760 1.00 43.97 90 ARG A C 1
ATOM 734 O O . ARG A 1 90 ? 16.861 -61.932 -7.007 1.00 43.97 90 ARG A O 1
#

Radius of gyration: 24.38 Å; chains: 1; bounding box: 25×90×36 Å

Foldseek 3Di:
DDPPDDPPCDLVNLVVLLVVCVVPVDDLVVSCVVVVHDSVVNVVSSVVVCVVCVVVCCVVVPPPCPVVNVVVVVVVVVVVVVVVPCDDDD

Secondary structure (DSSP, 8-state):
----------HHHHHHHHHHHHHH---HHHHHHHTT--HHHHHHHHHHHHHHHHHHHHHHH-----HHHHHHHHHHHHHHHHHHT-PPP-

pLDDT: mean 70.25, std 14.2, range [43.47, 88.88]

Sequence (90 aa):
MGRGRRHITKPKDAFLMMLTVLKHYDTWEKHASDFSMRTSTFEKLVGKMIDFVEPILFSHSIR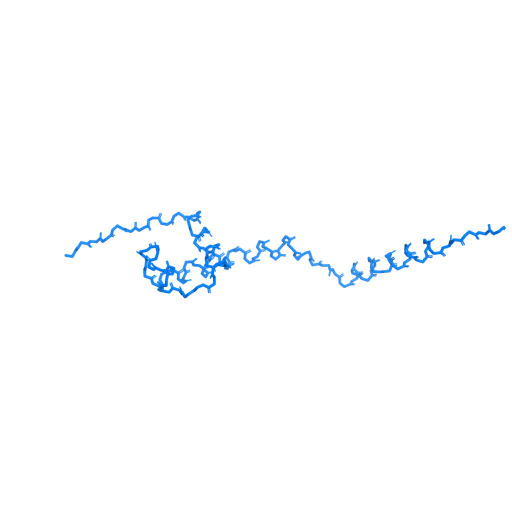PVTIKEQRDRQMVSACTLRDRCQVPAR

Organism: NCBI:txid4803